Protein AF-X1FF16-F1 (afdb_monomer)

Radius of gyration: 12.76 Å; Cα contacts (8 Å, |Δi|>4): 43; chains: 1; bounding box: 30×18×40 Å

Solvent-accessible surface area (backbone atoms only — not comparable to full-atom values): 3747 Å² total; per-residue (Å²): 105,70,66,60,53,52,51,49,51,53,51,52,35,33,52,20,51,38,67,66,36,59,70,63,30,36,68,75,34,60,87,86,34,72,68,25,50,47,52,54,52,49,52,53,50,49,56,56,46,47,75,78,40,95,77,78,84,52,83,46,76,81,81,113

Foldseek 3Di:
DVVVVVVVLLVQLLVCVQVVVLVSNLVSDDPPDPSNVVSVVVNVVLVVVVVVDVDDGDHSVPVD

Secondary structure (DSSP, 8-state):
-HHHHHHHHHHHHHHHHHTT-HHHHHHTS-TTSHHHHHHHHHHHHHHHHHTTSS------GGG-

Mean predicted aligned error: 3.47 Å

Structure (mmCIF, N/CA/C/O backbone):
data_AF-X1FF16-F1
#
_entry.id   AF-X1FF16-F1
#
loop_
_atom_site.group_PDB
_atom_site.id
_atom_site.type_symbol
_atom_site.label_atom_id
_atom_site.label_alt_id
_atom_site.label_comp_id
_atom_site.label_asym_id
_atom_site.label_entity_id
_atom_site.label_seq_id
_atom_site.pdbx_PDB_ins_code
_atom_site.Cartn_x
_atom_site.Cartn_y
_atom_site.Cartn_z
_atom_site.occupancy
_atom_site.B_iso_or_equiv
_atom_site.auth_seq_id
_atom_site.auth_comp_id
_atom_site.auth_asym_id
_atom_site.auth_atom_id
_atom_site.pdbx_PDB_model_num
ATOM 1 N N . SER A 1 1 ? -6.250 2.597 23.490 1.00 89.44 1 SER A N 1
ATOM 2 C CA . SER A 1 1 ? -7.223 3.597 23.022 1.00 89.44 1 SER A CA 1
ATOM 3 C C . SER A 1 1 ? -7.434 3.395 21.539 1.00 89.44 1 SER A C 1
ATOM 5 O O . SER A 1 1 ? -6.584 2.777 20.897 1.00 89.44 1 SER A O 1
ATOM 7 N N . ASP A 1 2 ? -8.526 3.924 21.006 1.00 95.56 2 ASP A N 1
ATOM 8 C CA . ASP A 1 2 ? -8.798 3.903 19.568 1.00 95.56 2 ASP A CA 1
ATOM 9 C C . ASP A 1 2 ? -7.664 4.594 18.794 1.00 95.56 2 ASP A C 1
ATOM 11 O O . ASP A 1 2 ? -7.198 4.066 17.789 1.00 95.56 2 ASP A O 1
ATOM 15 N N . ASP A 1 3 ? -7.094 5.672 19.345 1.00 94.50 3 ASP A N 1
ATOM 16 C CA . ASP A 1 3 ? -5.936 6.372 18.769 1.00 94.50 3 ASP A CA 1
ATOM 17 C C . ASP A 1 3 ? -4.731 5.455 18.528 1.00 94.50 3 ASP A C 1
ATOM 19 O O . ASP A 1 3 ? -4.092 5.515 17.478 1.00 94.50 3 ASP A O 1
ATOM 23 N N . ALA A 1 4 ? -4.424 4.568 19.480 1.00 94.44 4 ALA A N 1
ATOM 24 C CA . ALA A 1 4 ? -3.313 3.629 19.339 1.00 94.44 4 ALA A CA 1
ATOM 25 C C . ALA A 1 4 ? -3.580 2.599 18.229 1.00 94.44 4 ALA A C 1
ATOM 27 O O . ALA A 1 4 ? -2.666 2.226 17.493 1.00 94.44 4 ALA A O 1
ATOM 28 N N . GLN A 1 5 ? -4.832 2.158 18.079 1.00 94.44 5 GLN A N 1
ATOM 29 C CA . GLN A 1 5 ? -5.225 1.220 17.028 1.00 94.44 5 GLN A CA 1
ATOM 30 C C . GLN A 1 5 ? -5.204 1.885 15.650 1.00 94.44 5 GLN A C 1
ATOM 32 O O . GLN A 1 5 ? -4.635 1.324 14.716 1.00 94.44 5 GLN A O 1
ATOM 37 N N . ILE A 1 6 ? -5.743 3.102 15.535 1.00 93.94 6 ILE A N 1
ATOM 38 C CA . ILE A 1 6 ? -5.705 3.907 14.307 1.00 93.94 6 ILE A CA 1
ATOM 39 C C . ILE A 1 6 ? -4.251 4.141 13.886 1.00 93.94 6 ILE A C 1
ATOM 41 O O . ILE A 1 6 ? -3.881 3.860 12.746 1.00 93.94 6 ILE A O 1
ATOM 45 N N . THR A 1 7 ? -3.401 4.560 14.824 1.00 93.62 7 THR A N 1
ATOM 46 C CA . THR A 1 7 ? -1.969 4.782 14.577 1.00 93.62 7 THR A CA 1
ATOM 47 C C . THR A 1 7 ? -1.272 3.499 14.127 1.00 93.62 7 THR A C 1
ATOM 49 O O . THR A 1 7 ? -0.443 3.524 13.220 1.00 93.62 7 THR A O 1
ATOM 52 N N . SER A 1 8 ? -1.613 2.352 14.720 1.00 93.62 8 SER A N 1
ATOM 53 C CA . SER A 1 8 ? -1.065 1.054 14.317 1.00 93.62 8 SER A CA 1
ATOM 54 C C . SER A 1 8 ? -1.472 0.664 12.892 1.00 93.62 8 SER A C 1
ATOM 56 O O . SER A 1 8 ? -0.625 0.194 12.132 1.00 93.62 8 SER A O 1
ATOM 58 N N . VAL A 1 9 ? -2.727 0.904 12.500 1.00 94.94 9 VAL A N 1
ATOM 59 C CA . VAL A 1 9 ? -3.218 0.646 11.136 1.00 94.94 9 VAL A CA 1
ATOM 60 C C . VAL A 1 9 ? -2.522 1.548 10.116 1.00 94.94 9 VAL A C 1
ATOM 62 O O . VAL A 1 9 ? -2.057 1.044 9.094 1.00 94.94 9 VAL A O 1
ATOM 65 N N . ILE A 1 10 ? -2.386 2.849 10.402 1.00 94.44 10 ILE A N 1
ATOM 66 C CA . ILE 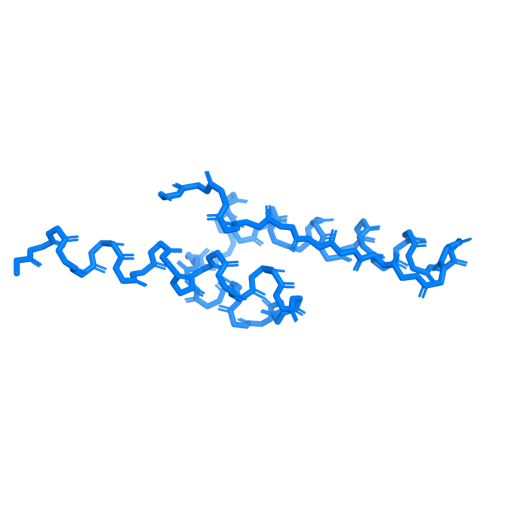A 1 10 ? -1.687 3.802 9.521 1.00 94.44 10 ILE A CA 1
ATOM 67 C C . ILE A 1 10 ? -0.224 3.383 9.345 1.00 94.44 10 ILE A C 1
ATOM 69 O O . ILE A 1 10 ? 0.234 3.231 8.215 1.00 94.44 10 ILE A O 1
ATOM 73 N N . ASN A 1 11 ? 0.483 3.102 10.444 1.00 94.31 11 ASN A N 1
ATOM 74 C CA . ASN A 1 11 ? 1.858 2.600 10.405 1.00 94.31 11 ASN A CA 1
ATOM 75 C C . ASN A 1 11 ? 1.982 1.309 9.590 1.00 94.31 11 ASN A C 1
ATOM 77 O O . ASN A 1 11 ? 2.885 1.164 8.770 1.00 94.31 11 ASN A O 1
ATOM 81 N N . GLY A 1 12 ? 1.070 0.362 9.813 1.00 95.94 12 GLY A N 1
ATOM 82 C CA . GLY A 1 12 ? 1.054 -0.914 9.110 1.00 95.94 12 GLY A CA 1
ATOM 83 C C . GLY A 1 12 ? 0.840 -0.755 7.607 1.00 95.94 12 GLY A C 1
ATOM 84 O O . GLY A 1 12 ? 1.493 -1.450 6.826 1.00 95.94 12 GLY A O 1
ATOM 85 N N . PHE A 1 13 ? -0.037 0.164 7.202 1.00 96.56 13 PHE A N 1
ATOM 86 C CA . PHE A 1 13 ? -0.286 0.486 5.802 1.00 96.56 13 PHE A CA 1
ATOM 87 C C . PHE A 1 13 ? 0.915 1.184 5.157 1.00 96.56 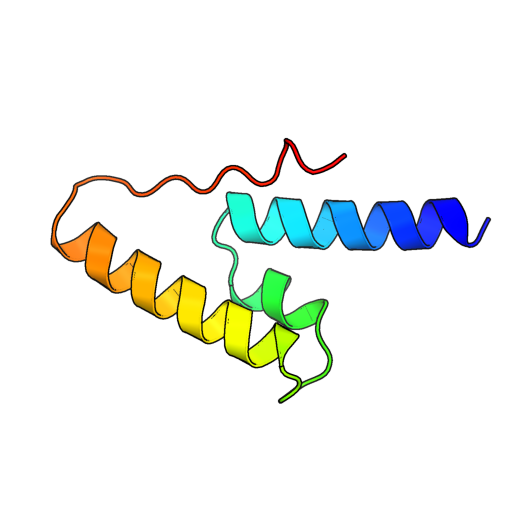13 PHE A C 1
ATOM 89 O O . PHE A 1 13 ? 1.409 0.708 4.135 1.00 96.56 13 PHE A O 1
ATOM 96 N N . SER A 1 14 ? 1.448 2.235 5.788 1.00 95.62 14 SER A N 1
ATOM 97 C CA . SER A 1 14 ? 2.644 2.949 5.320 1.00 95.62 14 SER A CA 1
ATOM 98 C C . SER A 1 14 ? 3.843 2.014 5.170 1.00 95.62 14 SER A C 1
ATOM 100 O O . SER A 1 14 ? 4.513 2.024 4.142 1.00 95.62 14 SER A O 1
ATOM 102 N N . ASN A 1 15 ? 4.079 1.134 6.145 1.00 95.81 15 ASN A N 1
ATOM 103 C CA . ASN A 1 15 ? 5.174 0.169 6.082 1.00 95.81 15 ASN A CA 1
ATOM 104 C C . ASN A 1 15 ? 4.968 -0.871 4.965 1.00 95.81 15 ASN A C 1
ATOM 106 O O . ASN A 1 15 ? 5.923 -1.274 4.304 1.00 95.81 15 ASN A O 1
ATOM 110 N N . ALA A 1 16 ? 3.728 -1.302 4.710 1.00 97.12 16 ALA A N 1
ATOM 111 C CA . ALA A 1 16 ? 3.438 -2.186 3.582 1.00 97.12 16 ALA A CA 1
ATOM 112 C C . ALA A 1 16 ? 3.720 -1.506 2.230 1.00 97.12 16 ALA A C 1
ATOM 114 O O . ALA A 1 16 ? 4.267 -2.156 1.342 1.00 97.12 16 ALA A O 1
ATOM 115 N N . LEU A 1 17 ? 3.409 -0.211 2.094 1.00 96.88 17 LEU A N 1
ATOM 116 C CA . LEU A 1 17 ? 3.720 0.580 0.898 1.00 96.88 17 LEU A CA 1
ATOM 117 C C . LEU A 1 17 ? 5.226 0.771 0.702 1.00 96.88 17 LEU A C 1
ATOM 119 O O . LEU A 1 17 ? 5.724 0.501 -0.389 1.00 96.88 17 LEU A O 1
ATOM 123 N N . SER A 1 18 ? 5.962 1.170 1.744 1.00 95.56 18 SER A N 1
ATOM 124 C CA . SER A 1 18 ? 7.421 1.348 1.661 1.00 95.56 18 SER A CA 1
ATOM 125 C C . SER A 1 18 ? 8.142 0.058 1.258 1.00 95.56 18 SER A C 1
ATOM 127 O O . SER A 1 18 ? 9.090 0.091 0.481 1.00 95.56 18 SER A O 1
ATOM 129 N N . ASN A 1 19 ? 7.654 -1.092 1.734 1.00 95.69 19 ASN A N 1
ATOM 130 C CA . ASN A 1 19 ? 8.190 -2.408 1.375 1.00 95.69 19 ASN A CA 1
ATOM 131 C C . ASN A 1 19 ? 7.607 -2.983 0.075 1.00 95.69 19 ASN A C 1
ATOM 133 O O . ASN A 1 19 ? 7.887 -4.138 -0.241 1.00 95.69 19 ASN A O 1
ATOM 137 N N . GLN A 1 20 ? 6.760 -2.234 -0.641 1.00 96.06 20 GLN A N 1
ATOM 138 C CA . GLN A 1 20 ? 6.093 -2.683 -1.871 1.00 96.06 20 GLN A CA 1
ATOM 139 C C . GLN A 1 20 ? 5.344 -4.017 -1.709 1.00 96.06 20 GLN A C 1
ATOM 141 O O . GLN A 1 20 ? 5.197 -4.801 -2.644 1.00 96.06 20 GLN A O 1
ATOM 146 N N . ASN A 1 21 ? 4.839 -4.293 -0.504 1.00 97.81 21 ASN A N 1
ATOM 147 C CA . ASN A 1 21 ? 4.012 -5.462 -0.234 1.00 97.81 21 ASN A CA 1
ATOM 148 C C . ASN A 1 21 ? 2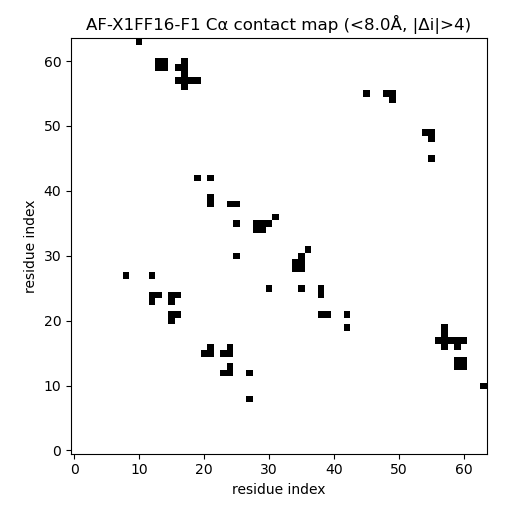.558 -5.130 -0.585 1.00 97.81 21 ASN A C 1
ATOM 150 O O . ASN A 1 21 ? 1.742 -4.803 0.283 1.00 97.81 21 ASN A O 1
ATOM 154 N N . TRP A 1 22 ? 2.256 -5.169 -1.882 1.00 98.12 22 TRP A N 1
ATOM 155 C CA . TRP A 1 22 ? 1.001 -4.672 -2.447 1.00 98.12 22 TRP A CA 1
ATOM 156 C C . TRP A 1 22 ? -0.235 -5.389 -1.903 1.00 98.12 22 TRP A C 1
ATOM 158 O O . TRP A 1 22 ? -1.232 -4.739 -1.584 1.00 98.12 22 TRP A O 1
ATOM 168 N N . ASP A 1 23 ? -0.159 -6.707 -1.708 1.00 98.38 23 ASP A N 1
ATOM 169 C CA . ASP A 1 23 ? -1.249 -7.487 -1.114 1.00 98.38 23 ASP A CA 1
ATOM 170 C C . ASP A 1 23 ? -1.504 -7.087 0.339 1.00 98.38 23 ASP A C 1
ATOM 172 O O . ASP A 1 23 ? -2.655 -6.890 0.746 1.00 98.38 23 ASP A O 1
ATOM 176 N N . LYS A 1 24 ? -0.439 -6.889 1.125 1.00 98.38 24 LYS A N 1
ATOM 177 C CA . LYS A 1 24 ? -0.578 -6.415 2.502 1.00 98.38 24 LYS A CA 1
ATOM 178 C C . LYS A 1 24 ? -1.129 -4.992 2.545 1.00 98.38 24 LYS A C 1
ATOM 180 O O . LYS A 1 24 ? -2.020 -4.734 3.350 1.00 98.38 24 LYS A O 1
ATOM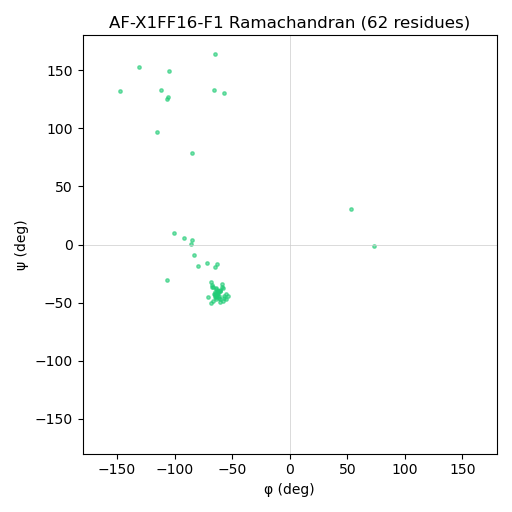 185 N N . ALA A 1 25 ? -0.665 -4.093 1.680 1.00 98.25 25 ALA A N 1
ATOM 186 C CA . ALA A 1 25 ? -1.177 -2.726 1.594 1.00 98.25 25 ALA A CA 1
ATOM 187 C C . 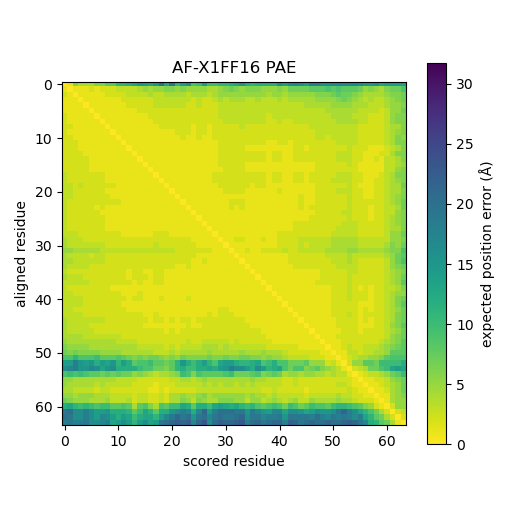ALA A 1 25 ? -2.677 -2.718 1.247 1.00 98.25 25 ALA A C 1
ATOM 189 O O . ALA A 1 25 ? -3.473 -2.094 1.951 1.00 98.25 25 ALA A O 1
ATOM 190 N N . ARG A 1 26 ? -3.094 -3.499 0.243 1.00 98.56 26 ARG A N 1
ATOM 191 C CA . ARG A 1 26 ? -4.511 -3.687 -0.111 1.00 98.56 26 ARG A CA 1
ATOM 192 C C . ARG A 1 26 ? -5.351 -4.244 1.035 1.00 98.56 26 ARG A C 1
ATOM 194 O O . ARG A 1 26 ? -6.508 -3.856 1.151 1.00 98.56 26 ARG A O 1
ATOM 201 N N . SER A 1 27 ? -4.792 -5.104 1.892 1.00 98.06 27 SER A N 1
ATOM 202 C CA . SER A 1 27 ? -5.524 -5.693 3.028 1.00 98.06 27 SER A CA 1
ATOM 203 C C . SER A 1 27 ? -5.968 -4.677 4.089 1.00 98.06 27 SER A C 1
ATOM 205 O O . SER A 1 27 ? -6.893 -4.960 4.845 1.00 98.06 27 SER A O 1
ATOM 207 N N . TYR A 1 28 ? -5.353 -3.490 4.131 1.00 97.62 28 TYR A N 1
ATOM 208 C CA . TYR A 1 28 ? -5.790 -2.387 4.997 1.00 97.62 28 TYR A CA 1
ATOM 209 C C . TYR A 1 28 ? -6.930 -1.558 4.388 1.00 97.62 28 T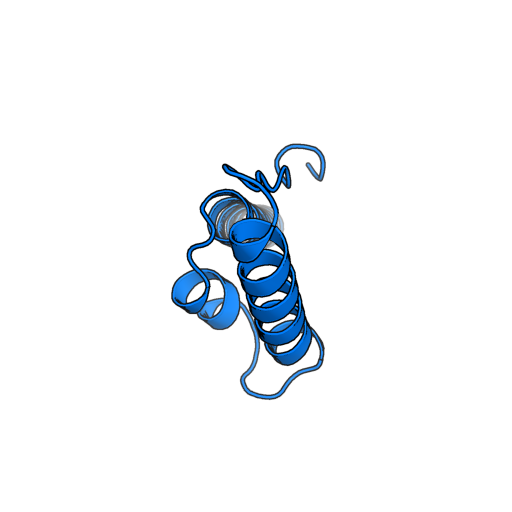YR A C 1
ATOM 211 O O . TYR A 1 28 ? -7.494 -0.698 5.061 1.00 97.62 28 TYR A O 1
ATOM 219 N N . CYS A 1 29 ? -7.270 -1.791 3.119 1.00 97.69 29 CYS A N 1
ATOM 220 C CA . CYS A 1 29 ? -8.309 -1.065 2.404 1.00 97.69 29 CYS A CA 1
ATOM 221 C C . CYS A 1 29 ? -9.574 -1.915 2.265 1.00 97.69 29 CYS A C 1
ATOM 223 O O . CYS A 1 29 ? -9.521 -3.132 2.094 1.00 97.69 29 CYS A O 1
ATOM 225 N N . PHE A 1 30 ? -10.734 -1.258 2.240 1.00 97.88 30 PHE A N 1
ATOM 226 C CA . PHE A 1 30 ? -11.967 -1.923 1.830 1.00 97.88 30 PHE A CA 1
ATOM 227 C C . PHE A 1 30 ? -11.881 -2.309 0.345 1.00 97.88 30 PHE A C 1
ATOM 229 O O . PHE A 1 30 ? -11.492 -1.481 -0.485 1.00 97.88 30 PHE A O 1
ATOM 236 N N . TYR A 1 31 ? -12.238 -3.546 -0.001 1.00 97.19 31 TYR A N 1
ATOM 237 C CA . TYR A 1 31 ? -12.130 -4.052 -1.371 1.00 97.19 31 TYR A CA 1
ATOM 238 C C . TYR A 1 31 ? -12.914 -3.182 -2.367 1.00 97.19 31 TYR A C 1
ATOM 240 O O . TYR A 1 31 ? -14.072 -2.841 -2.134 1.00 97.19 31 TYR A O 1
ATOM 248 N N . GLY A 1 32 ? -12.266 -2.793 -3.469 1.00 96.38 32 GLY A N 1
ATOM 249 C CA . GLY A 1 32 ? -12.857 -1.935 -4.503 1.00 96.38 32 GLY A CA 1
ATOM 250 C C . GLY A 1 32 ? -13.030 -0.459 -4.117 1.00 96.38 32 GLY A C 1
ATOM 251 O O . GLY A 1 32 ? -13.480 0.332 -4.944 1.00 96.38 32 GLY A O 1
ATOM 252 N N . SER A 1 33 ? -12.661 -0.058 -2.894 1.00 98.25 33 SER A N 1
ATOM 253 C CA . SER A 1 33 ? -12.645 1.357 -2.497 1.00 98.25 33 SER A CA 1
ATOM 254 C C . SER A 1 33 ? -11.620 2.170 -3.296 1.00 98.25 33 SER A C 1
ATOM 256 O O . SER A 1 33 ? -10.683 1.625 -3.883 1.00 98.25 33 SER A O 1
ATOM 258 N N . GLY A 1 34 ? -11.753 3.501 -3.262 1.00 98.56 34 GLY A N 1
ATOM 259 C CA . GLY A 1 34 ? -10.772 4.405 -3.871 1.00 98.56 34 GLY A CA 1
ATOM 260 C C . GLY A 1 34 ? -9.346 4.140 -3.379 1.00 98.56 34 GLY A C 1
ATOM 261 O O . GLY A 1 34 ? -8.438 4.012 -4.192 1.00 98.56 34 GLY A O 1
ATOM 262 N N . SER A 1 35 ? -9.153 3.948 -2.070 1.00 96.88 35 SER A N 1
ATOM 263 C CA . SER A 1 35 ? -7.840 3.621 -1.498 1.00 96.88 35 SER A CA 1
ATOM 264 C C . SER A 1 35 ? -7.297 2.279 -1.997 1.00 96.88 35 SER A C 1
ATOM 266 O O . SER A 1 35 ? -6.120 2.192 -2.332 1.00 96.88 35 SER A O 1
ATOM 268 N N . TYR A 1 36 ? -8.147 1.254 -2.126 1.00 98.50 36 TYR A N 1
ATOM 269 C CA . TYR A 1 36 ? -7.753 -0.048 -2.677 1.00 98.50 36 TYR A CA 1
ATOM 270 C C . TYR A 1 36 ? -7.267 0.075 -4.130 1.00 98.50 36 TYR A C 1
ATOM 272 O O . TYR A 1 36 ? -6.199 -0.428 -4.477 1.00 98.50 36 TYR A O 1
ATOM 280 N N . ASN A 1 37 ? -8.012 0.806 -4.963 1.00 98.62 37 ASN A N 1
ATOM 281 C CA . ASN A 1 37 ? -7.639 1.047 -6.358 1.00 98.62 37 ASN A CA 1
ATOM 282 C C . ASN A 1 37 ? -6.393 1.938 -6.477 1.00 98.62 37 ASN A C 1
ATOM 284 O O . ASN A 1 37 ? -5.580 1.733 -7.373 1.00 98.62 37 ASN A O 1
ATOM 288 N N . ASN A 1 38 ? -6.187 2.876 -5.549 1.00 98.31 38 ASN A N 1
ATOM 289 C CA . ASN A 1 38 ? -4.970 3.685 -5.500 1.00 98.31 38 ASN A CA 1
ATOM 290 C C . ASN A 1 38 ? -3.721 2.833 -5.231 1.00 98.31 38 ASN A C 1
ATOM 292 O O . ASN A 1 38 ? -2.689 3.097 -5.842 1.00 98.31 38 ASN A O 1
ATOM 296 N N . VAL A 1 39 ? -3.807 1.792 -4.390 1.00 98.50 39 VAL A N 1
ATOM 297 C CA . VAL A 1 39 ? -2.692 0.843 -4.196 1.00 98.50 39 VAL A CA 1
ATOM 298 C C . VAL A 1 39 ? -2.377 0.096 -5.495 1.00 98.50 39 VAL A C 1
ATOM 300 O O . VAL A 1 39 ? -1.210 -0.016 -5.852 1.00 98.50 39 VAL A O 1
ATOM 303 N N . ILE A 1 40 ? -3.396 -0.360 -6.235 1.00 98.56 40 ILE A N 1
ATOM 304 C CA . ILE A 1 40 ? -3.209 -1.013 -7.547 1.00 98.56 40 ILE A CA 1
ATOM 305 C C . ILE A 1 40 ? -2.557 -0.053 -8.550 1.00 98.56 40 ILE A C 1
ATOM 307 O O . ILE A 1 40 ? -1.631 -0.423 -9.267 1.00 98.56 40 ILE A O 1
ATOM 311 N N . ASN A 1 41 ? -3.016 1.198 -8.597 1.00 98.50 41 ASN A N 1
ATOM 312 C CA . ASN A 1 41 ? -2.445 2.204 -9.490 1.00 98.50 41 ASN A CA 1
ATOM 313 C C . ASN A 1 41 ? -0.977 2.491 -9.153 1.00 98.50 41 ASN A C 1
ATOM 315 O O . ASN A 1 41 ? -0.155 2.581 -10.060 1.00 98.50 41 ASN A O 1
ATOM 319 N N . LEU A 1 42 ? -0.640 2.595 -7.865 1.00 97.88 42 LEU A N 1
ATOM 320 C CA . LEU A 1 42 ? 0.736 2.791 -7.415 1.00 97.88 42 LEU A CA 1
ATOM 321 C C . LEU A 1 42 ? 1.631 1.594 -7.761 1.00 97.88 42 LEU A C 1
ATOM 323 O O . LEU A 1 42 ? 2.724 1.802 -8.279 1.00 97.88 42 LEU A O 1
ATOM 327 N N . GLU A 1 43 ? 1.159 0.364 -7.538 1.00 97.88 43 GLU A N 1
ATOM 328 C CA . GLU A 1 43 ? 1.854 -0.866 -7.947 1.00 97.88 43 GLU A CA 1
ATOM 329 C C . GLU A 1 43 ? 2.166 -0.852 -9.448 1.00 97.88 43 GLU A C 1
ATOM 331 O O . GLU A 1 43 ? 3.306 -1.087 -9.847 1.00 97.88 43 GLU A O 1
ATOM 336 N N . ASN A 1 44 ? 1.187 -0.496 -10.284 1.00 97.69 44 ASN A N 1
ATOM 337 C CA . ASN A 1 44 ? 1.377 -0.403 -11.731 1.00 97.69 44 ASN A CA 1
ATOM 338 C C . ASN A 1 44 ? 2.415 0.662 -12.119 1.00 97.69 44 ASN A C 1
ATOM 340 O O . ASN A 1 44 ? 3.237 0.421 -13.002 1.00 97.69 44 ASN A O 1
ATOM 344 N N . VAL A 1 45 ? 2.400 1.830 -11.468 1.00 96.56 45 VAL A N 1
ATOM 345 C CA . VAL A 1 45 ? 3.391 2.896 -11.704 1.00 96.56 45 VAL A CA 1
ATOM 346 C C . VAL A 1 45 ? 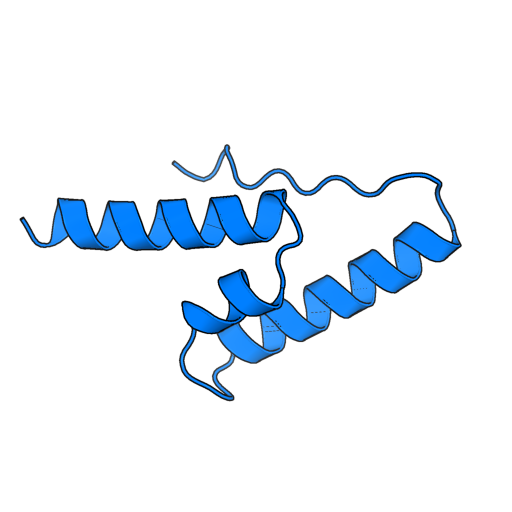4.789 2.435 -11.305 1.00 96.56 45 VAL A C 1
ATOM 348 O O . VAL A 1 45 ? 5.737 2.631 -12.063 1.00 96.56 45 VAL A O 1
ATOM 351 N N . VAL A 1 46 ? 4.927 1.789 -10.148 1.00 96.06 46 VAL A N 1
ATOM 352 C CA . VAL A 1 46 ? 6.213 1.257 -9.686 1.00 96.06 46 VAL A CA 1
ATOM 353 C C . VAL A 1 46 ? 6.720 0.179 -10.642 1.00 96.06 46 VAL A C 1
ATOM 355 O O . VAL A 1 46 ? 7.878 0.237 -11.037 1.00 96.06 46 VAL A O 1
ATOM 358 N N . ALA A 1 47 ? 5.865 -0.736 -11.105 1.00 94.81 47 ALA A N 1
ATOM 359 C CA . ALA A 1 47 ? 6.240 -1.748 -12.093 1.00 94.81 47 ALA A CA 1
ATOM 360 C C . ALA A 1 47 ? 6.714 -1.129 -13.422 1.00 94.81 47 ALA A C 1
ATOM 362 O O . ALA A 1 47 ? 7.697 -1.588 -14.004 1.00 94.81 47 ALA A O 1
ATOM 363 N N . GLN A 1 48 ? 6.057 -0.060 -13.886 1.00 95.31 48 GLN A N 1
ATOM 364 C CA . GLN A 1 48 ? 6.489 0.683 -15.073 1.00 95.31 48 GLN A CA 1
ATOM 365 C C . GLN A 1 48 ? 7.850 1.349 -14.858 1.00 95.31 48 GLN A C 1
ATOM 367 O O . GLN A 1 48 ? 8.733 1.214 -15.702 1.00 95.31 48 GLN A O 1
ATOM 372 N N . LEU A 1 49 ? 8.051 2.029 -13.729 1.00 94.94 49 LEU A N 1
ATOM 373 C CA . LEU A 1 49 ? 9.319 2.689 -13.416 1.00 94.94 49 LEU A CA 1
ATOM 374 C C . LEU A 1 49 ? 10.460 1.682 -13.252 1.00 94.94 49 LEU A C 1
ATOM 376 O O . LEU A 1 49 ? 11.517 1.885 -13.837 1.00 94.94 49 LEU A O 1
ATOM 380 N N . SER A 1 50 ? 10.238 0.564 -12.562 1.00 92.44 50 SER A N 1
ATOM 381 C CA . SER A 1 50 ? 11.231 -0.509 -12.400 1.00 92.44 50 SER A CA 1
ATOM 382 C C . SER A 1 50 ? 11.633 -1.174 -13.723 1.00 92.44 50 SER A C 1
ATOM 384 O O . SER A 1 50 ? 12.661 -1.837 -13.790 1.00 92.44 50 SER A O 1
ATOM 386 N N . SER A 1 51 ? 10.852 -1.002 -14.799 1.00 91.62 51 SER A N 1
ATOM 387 C CA . SER A 1 51 ? 11.264 -1.423 -16.148 1.00 91.62 51 SER A CA 1
ATOM 388 C C . SER A 1 51 ? 12.230 -0.441 -16.829 1.00 91.62 51 SER A C 1
ATOM 390 O O . SER A 1 51 ? 12.909 -0.807 -17.786 1.00 91.62 51 SER A O 1
ATOM 392 N N . MET A 1 52 ? 12.291 0.804 -16.343 1.00 92.81 52 MET A N 1
ATOM 393 C CA . MET A 1 52 ? 13.101 1.898 -16.891 1.00 92.81 52 MET A CA 1
ATOM 394 C C . MET A 1 52 ? 14.325 2.220 -16.028 1.00 92.81 52 MET A C 1
ATOM 396 O O . MET A 1 52 ? 15.335 2.687 -16.553 1.00 92.81 52 MET A O 1
ATOM 400 N N . ILE A 1 53 ? 14.228 2.009 -14.713 1.00 90.19 53 ILE A N 1
ATOM 401 C CA . ILE A 1 53 ? 15.276 2.284 -13.728 1.00 90.19 53 ILE A CA 1
ATOM 402 C C . ILE A 1 53 ? 15.487 1.083 -12.810 1.00 90.19 53 ILE A C 1
ATOM 404 O O . ILE A 1 53 ? 14.579 0.295 -12.575 1.00 90.19 53 ILE A O 1
ATOM 408 N N . GLU A 1 54 ? 16.701 0.961 -12.278 1.00 80.06 54 GLU A N 1
ATOM 409 C CA . GLU A 1 54 ? 17.141 -0.239 -11.562 1.00 80.06 54 GLU A CA 1
ATOM 410 C C . GLU A 1 54 ? 16.399 -0.462 -10.236 1.00 80.06 54 GLU A C 1
ATOM 412 O O . GLU A 1 54 ? 16.132 -1.601 -9.875 1.00 80.06 54 GLU A O 1
ATOM 417 N N . ASN A 1 55 ? 16.036 0.611 -9.521 1.00 86.19 55 ASN A N 1
ATOM 418 C CA . ASN A 1 55 ? 15.329 0.521 -8.245 1.00 86.19 55 ASN A CA 1
ATOM 419 C C . ASN A 1 55 ? 14.378 1.704 -8.037 1.00 86.19 55 ASN A C 1
ATOM 421 O O . ASN A 1 55 ? 14.769 2.865 -8.172 1.00 86.19 55 ASN A O 1
ATOM 425 N N . VAL A 1 56 ? 13.143 1.401 -7.637 1.00 92.31 56 VAL A N 1
ATOM 426 C CA . VAL A 1 56 ? 12.156 2.376 -7.161 1.00 92.31 56 VAL A CA 1
ATOM 427 C C . VAL A 1 56 ? 12.029 2.201 -5.656 1.00 92.31 56 VAL A C 1
ATOM 429 O O . VAL A 1 56 ? 11.723 1.106 -5.196 1.00 92.31 56 VAL A O 1
ATOM 432 N N . THR A 1 57 ? 12.223 3.271 -4.892 1.00 93.06 57 THR A N 1
ATOM 433 C CA . THR A 1 57 ? 12.011 3.271 -3.439 1.00 93.06 57 THR A CA 1
ATOM 434 C C . THR A 1 57 ? 10.818 4.155 -3.110 1.00 93.06 57 THR A C 1
ATOM 436 O O . THR A 1 57 ? 10.724 5.279 -3.602 1.00 93.06 57 THR A O 1
ATOM 439 N N . LEU A 1 58 ? 9.913 3.651 -2.270 1.00 93.19 58 LEU A N 1
ATOM 440 C CA . LEU A 1 58 ? 8.800 4.418 -1.719 1.00 93.19 58 LEU A CA 1
ATOM 441 C C . LEU A 1 58 ? 9.099 4.739 -0.256 1.00 93.19 58 LEU A C 1
ATOM 443 O O . LEU A 1 58 ? 9.385 3.832 0.521 1.00 93.19 58 LEU A O 1
ATOM 447 N N . ASP A 1 59 ? 9.015 6.014 0.117 1.00 90.88 59 ASP A N 1
ATOM 448 C CA . ASP A 1 59 ? 9.229 6.455 1.494 1.00 90.88 59 ASP A CA 1
ATOM 449 C C . ASP A 1 59 ? 7.944 7.050 2.084 1.00 90.88 59 ASP A C 1
ATOM 451 O O . ASP A 1 59 ? 7.615 8.217 1.878 1.00 90.88 59 ASP A O 1
ATOM 455 N N . TYR A 1 60 ? 7.211 6.211 2.819 1.00 87.56 60 TYR A N 1
ATOM 456 C CA . TYR A 1 60 ? 6.037 6.600 3.608 1.00 87.56 60 TYR A CA 1
ATOM 457 C C . TYR A 1 60 ? 6.360 6.760 5.10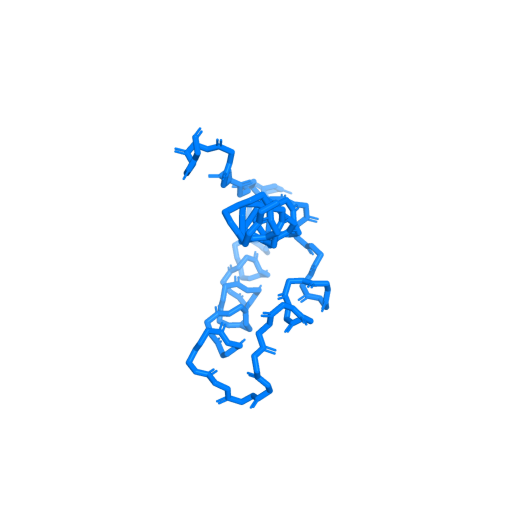3 1.00 87.56 60 TYR A C 1
ATOM 459 O O . TYR A 1 60 ? 5.444 6.902 5.916 1.00 87.56 60 TYR A O 1
ATOM 467 N N . SER A 1 61 ? 7.644 6.743 5.486 1.00 71.25 61 SER A N 1
ATOM 468 C CA . SER A 1 61 ? 8.068 6.908 6.885 1.00 71.25 61 SER A CA 1
ATOM 469 C C . SER A 1 61 ? 7.893 8.341 7.405 1.00 71.25 61 SER A C 1
ATOM 471 O O . SER A 1 61 ? 7.853 8.545 8.610 1.00 71.25 61 SER A O 1
ATOM 473 N N . LEU A 1 62 ? 7.711 9.316 6.506 1.00 57.59 62 LEU A N 1
ATOM 474 C CA . LEU A 1 62 ? 7.556 10.745 6.814 1.00 57.59 62 LEU A CA 1
ATOM 475 C C . LEU A 1 62 ? 6.116 11.189 7.140 1.00 57.59 62 LEU A C 1
ATOM 477 O O . LEU A 1 62 ? 5.881 12.375 7.360 1.00 57.59 62 LEU A O 1
ATOM 481 N N . LEU A 1 63 ? 5.135 10.280 7.128 1.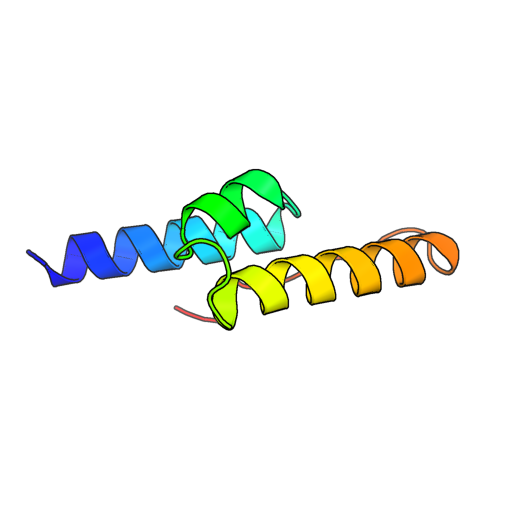00 56.50 63 LEU A N 1
ATOM 482 C CA . LEU A 1 63 ? 3.718 10.615 7.348 1.00 56.50 63 LEU A CA 1
ATOM 483 C C . LEU A 1 63 ? 3.264 10.526 8.817 1.00 56.50 63 LEU A C 1
ATOM 485 O O . LEU A 1 63 ? 2.072 10.700 9.080 1.00 56.50 63 LEU A O 1
ATOM 489 N N . LEU A 1 64 ? 4.185 10.273 9.755 1.00 50.56 64 LEU A N 1
ATOM 490 C CA . LEU A 1 64 ? 3.935 10.232 11.201 1.00 50.56 64 LEU A CA 1
ATOM 491 C C . LEU A 1 64 ? 5.054 10.917 11.989 1.00 50.56 64 LEU A C 1
ATOM 493 O O . LEU A 1 64 ? 6.236 10.630 11.701 1.00 50.56 64 LEU A O 1
#

pLDDT: mean 93.04, std 9.59, range [50.56, 98.62]

Organism: NCBI:txid412755

Nearest PDB structures (foldseek):
  5cqr-assembly1_A-2  TM=5.897E-01  e=7.108E+00  Homo sapiens

Sequence (64 aa):
SDDAQITSVINGFSNALSNQNWDKARSYCFYGSGSYNNVINLENVVAQLSSMIENVTLDYSLLL